Protein AF-W9BL61-F1 (afdb_mo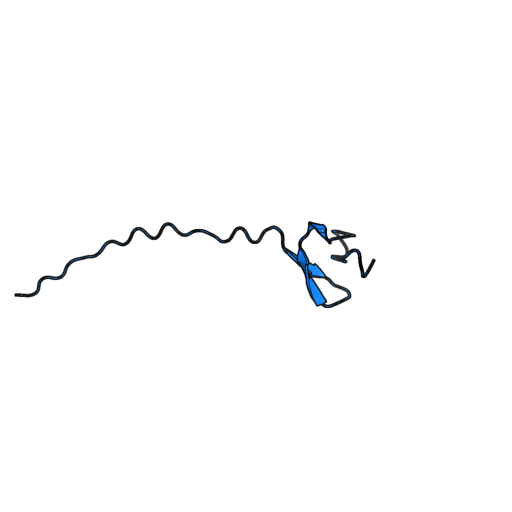nomer_lite)

Radius of gyration: 21.11 Å; chains: 1; bounding box: 63×28×27 Å

Structure (mmCIF, N/CA/C/O backbone):
data_AF-W9BL61-F1
#
_entry.id   AF-W9BL61-F1
#
loop_
_atom_site.group_PDB
_atom_site.id
_atom_site.type_symbol
_atom_site.label_atom_id
_atom_site.label_alt_id
_atom_site.label_comp_id
_atom_site.label_asym_id
_atom_site.label_entity_id
_atom_site.label_seq_id
_atom_site.pdbx_PDB_ins_code
_atom_site.Cartn_x
_atom_site.Cartn_y
_atom_site.Cartn_z
_atom_site.occupancy
_atom_site.B_iso_or_equiv
_atom_site.auth_seq_id
_atom_site.auth_comp_id
_atom_site.auth_asym_id
_atom_site.auth_atom_id
_atom_site.pdbx_PDB_model_num
ATOM 1 N N . MET A 1 1 ? 47.092 17.342 -22.717 1.00 46.09 1 MET A N 1
ATOM 2 C CA . MET A 1 1 ? 46.481 18.441 -21.942 1.00 46.09 1 MET A CA 1
ATOM 3 C C . MET A 1 1 ? 45.083 17.993 -21.565 1.00 46.09 1 MET A C 1
ATOM 5 O O . MET A 1 1 ? 44.204 17.977 -22.414 1.00 46.09 1 MET A O 1
ATOM 9 N N . THR A 1 2 ? 44.933 17.465 -20.354 1.00 53.91 2 THR A N 1
ATOM 10 C CA . THR A 1 2 ? 43.700 16.845 -19.858 1.00 53.91 2 THR A CA 1
ATOM 11 C C . THR A 1 2 ? 42.742 17.954 -19.434 1.00 53.91 2 THR A C 1
ATOM 13 O O . THR A 1 2 ? 42.975 18.612 -18.426 1.00 53.91 2 THR A O 1
ATOM 16 N N . HIS A 1 3 ? 41.710 18.213 -20.236 1.00 56.44 3 HIS A N 1
ATOM 17 C CA . HIS A 1 3 ? 40.632 19.131 -19.874 1.00 56.44 3 HIS A CA 1
ATOM 18 C C . HIS A 1 3 ? 39.532 18.303 -19.200 1.00 56.44 3 HIS A C 1
ATOM 20 O O . HIS A 1 3 ? 38.628 17.799 -19.861 1.00 56.44 3 HIS A O 1
ATOM 26 N N . ASP A 1 4 ? 39.663 18.092 -17.890 1.00 59.72 4 ASP A N 1
ATOM 27 C CA . ASP A 1 4 ? 38.609 17.487 -17.074 1.00 59.72 4 ASP A CA 1
ATOM 28 C C . ASP A 1 4 ? 37.579 18.574 -16.745 1.00 59.72 4 ASP A C 1
ATOM 30 O O . ASP A 1 4 ? 37.758 19.401 -15.850 1.00 59.72 4 ASP A O 1
ATOM 34 N N . LEU A 1 5 ? 36.531 18.652 -17.565 1.00 64.06 5 LEU A N 1
ATOM 35 C CA . LEU A 1 5 ? 35.396 19.525 -17.302 1.00 64.06 5 LEU A CA 1
ATOM 36 C C . LEU A 1 5 ? 34.497 18.827 -16.281 1.00 64.06 5 LEU A C 1
ATOM 38 O O . LEU A 1 5 ? 33.657 18.002 -16.640 1.00 64.06 5 LEU A O 1
ATOM 42 N N . ALA A 1 6 ? 34.664 19.182 -15.007 1.00 64.25 6 ALA A N 1
ATOM 43 C CA . ALA A 1 6 ? 33.771 18.780 -13.929 1.00 64.25 6 ALA A CA 1
ATOM 44 C C . ALA A 1 6 ? 32.353 19.325 -14.185 1.00 64.25 6 ALA A C 1
ATOM 46 O O . ALA A 1 6 ? 31.985 20.422 -13.760 1.00 64.25 6 ALA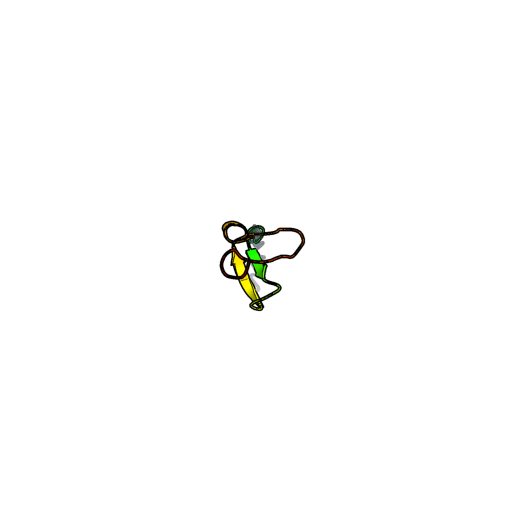 A O 1
ATOM 47 N N . ARG A 1 7 ? 31.533 18.552 -14.902 1.00 61.12 7 ARG A N 1
ATOM 48 C CA . ARG A 1 7 ? 30.111 18.829 -15.101 1.00 61.12 7 ARG A CA 1
ATOM 49 C C . ARG A 1 7 ? 29.372 18.525 -13.802 1.00 61.12 7 ARG A C 1
ATOM 51 O O . ARG A 1 7 ? 28.908 17.411 -13.586 1.00 61.12 7 ARG A O 1
ATOM 58 N N . ARG A 1 8 ? 29.257 19.528 -12.927 1.00 62.88 8 ARG A N 1
ATOM 59 C CA . ARG A 1 8 ? 28.270 19.513 -11.841 1.00 62.88 8 ARG A CA 1
ATOM 60 C C . ARG A 1 8 ? 26.882 19.550 -12.480 1.00 62.88 8 ARG A C 1
ATOM 62 O O . ARG A 1 8 ? 26.464 20.576 -13.003 1.00 62.88 8 ARG A O 1
ATOM 69 N N . GLY A 1 9 ? 26.227 18.396 -12.537 1.00 56.34 9 GLY A N 1
ATOM 70 C CA . GLY A 1 9 ? 24.817 18.297 -12.884 1.00 56.34 9 GLY A CA 1
ATOM 71 C C . GLY A 1 9 ? 23.993 18.479 -11.620 1.00 56.34 9 GLY A C 1
ATOM 72 O O . GLY A 1 9 ? 24.015 17.607 -10.757 1.00 56.34 9 GLY A O 1
ATOM 73 N N . ASP A 1 10 ? 23.279 19.594 -11.510 1.00 62.88 10 ASP A N 1
ATOM 74 C CA . ASP A 1 10 ? 22.232 19.751 -10.507 1.00 62.88 10 ASP A CA 1
ATOM 75 C C . ASP A 1 10 ? 21.060 18.850 -10.906 1.00 62.88 10 ASP A C 1
ATOM 77 O O . ASP A 1 10 ? 20.227 19.193 -11.747 1.00 62.88 10 ASP A O 1
ATOM 81 N N . THR A 1 11 ? 21.021 17.639 -10.355 1.00 63.53 11 THR A N 1
ATOM 82 C CA . THR A 1 11 ? 19.863 16.760 -10.497 1.00 63.53 11 THR A CA 1
ATOM 83 C C . THR A 1 11 ? 18.757 17.298 -9.597 1.00 63.53 11 THR A C 1
ATOM 85 O O . THR A 1 11 ? 18.688 16.956 -8.416 1.00 63.53 11 THR A O 1
ATOM 88 N N . VAL A 1 12 ? 17.883 18.148 -10.140 1.00 66.44 12 VAL A N 1
ATOM 89 C CA . VAL A 1 12 ? 16.560 18.371 -9.545 1.00 66.44 12 VAL A CA 1
ATOM 90 C C . VAL A 1 12 ? 15.819 17.041 -9.643 1.00 66.44 12 VAL A C 1
ATOM 92 O O . VAL A 1 12 ? 15.295 16.671 -10.692 1.00 66.44 12 VAL A O 1
ATOM 95 N N . GLY A 1 13 ? 15.868 16.273 -8.556 1.00 65.00 13 GLY A N 1
ATOM 96 C CA . GLY A 1 13 ? 15.146 15.020 -8.428 1.00 65.00 13 GLY A CA 1
ATOM 97 C C . GLY A 1 13 ? 13.658 15.316 -8.334 1.00 65.00 13 GLY A C 1
ATOM 98 O O . GLY A 1 13 ? 13.160 15.661 -7.266 1.00 65.00 13 GLY A O 1
ATOM 99 N N . LEU A 1 14 ? 12.944 15.193 -9.450 1.00 65.50 14 LEU A N 1
ATOM 100 C CA . LEU A 1 14 ? 11.493 15.069 -9.426 1.00 65.50 14 LEU A CA 1
ATOM 101 C C . LEU A 1 14 ? 11.175 13.727 -8.762 1.00 65.50 14 LEU A C 1
ATOM 103 O O . LEU A 1 14 ? 11.325 12.679 -9.389 1.00 65.50 14 LEU A O 1
ATOM 107 N N . LEU A 1 15 ? 10.777 13.747 -7.485 1.00 67.50 15 LEU A N 1
ATOM 108 C CA . LEU A 1 15 ? 10.117 12.586 -6.898 1.00 67.50 15 LEU A CA 1
ATOM 109 C C . LEU A 1 15 ? 8.801 12.407 -7.662 1.00 67.50 15 LEU A C 1
ATOM 111 O O . LEU A 1 15 ? 7.985 13.334 -7.654 1.00 67.50 15 LEU A O 1
ATOM 115 N N . PRO A 1 16 ? 8.569 11.263 -8.324 1.00 60.34 16 PRO A N 1
ATOM 116 C CA . PRO A 1 16 ? 7.252 10.985 -8.856 1.00 60.34 16 PRO A CA 1
ATOM 117 C C . PRO A 1 16 ? 6.303 10.948 -7.655 1.00 60.34 16 PRO A C 1
ATOM 119 O O . PRO A 1 16 ? 6.483 10.167 -6.720 1.00 60.34 16 PRO A O 1
ATOM 122 N N . TYR A 1 17 ? 5.338 11.864 -7.633 1.00 65.62 17 TYR A N 1
ATOM 123 C CA . TYR A 1 17 ? 4.322 11.954 -6.591 1.00 65.62 17 TYR A CA 1
ATOM 124 C C . TYR A 1 17 ? 3.328 10.799 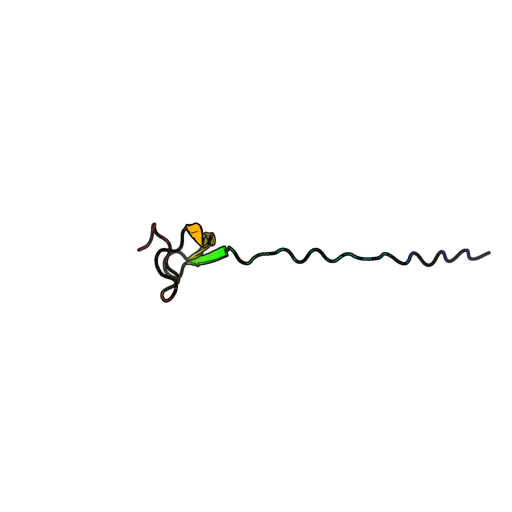-6.798 1.00 65.62 17 TYR A C 1
ATOM 126 O O . TYR A 1 17 ? 2.212 11.003 -7.248 1.00 65.62 17 TYR A O 1
ATOM 134 N N . GLN A 1 18 ? 3.763 9.557 -6.569 1.00 62.72 18 GLN A N 1
ATOM 135 C CA . GLN A 1 18 ? 2.947 8.340 -6.704 1.00 62.72 18 GLN A CA 1
ATOM 136 C C . GLN A 1 18 ? 2.102 8.139 -5.438 1.00 62.72 18 GLN A C 1
ATOM 138 O O . GLN A 1 18 ? 2.197 7.119 -4.763 1.00 62.72 18 GLN A O 1
ATOM 143 N N . PHE A 1 19 ? 1.345 9.162 -5.035 1.00 69.31 19 PHE A N 1
ATOM 144 C CA . PHE A 1 19 ? 0.512 9.103 -3.824 1.00 69.31 19 PHE A CA 1
ATOM 145 C C . PHE A 1 19 ? -0.930 8.701 -4.105 1.00 69.31 19 PHE A C 1
ATOM 147 O O . PHE A 1 19 ? -1.736 8.573 -3.178 1.00 69.31 19 PHE A O 1
ATOM 154 N N . ASP A 1 20 ? -1.273 8.541 -5.376 1.00 85.19 20 ASP A N 1
ATOM 155 C CA . ASP A 1 20 ? -2.647 8.393 -5.795 1.00 85.19 20 ASP A CA 1
ATOM 156 C C . ASP A 1 20 ? -2.994 6.992 -6.295 1.00 85.19 20 ASP A C 1
ATOM 158 O O . ASP A 1 20 ? -4.137 6.786 -6.668 1.00 85.19 20 ASP A O 1
ATOM 162 N N . GLU A 1 21 ? -2.096 6.011 -6.193 1.00 90.88 21 GLU A N 1
ATOM 163 C CA . GLU A 1 21 ? -2.330 4.617 -6.590 1.00 90.88 21 GLU A CA 1
ATOM 164 C C 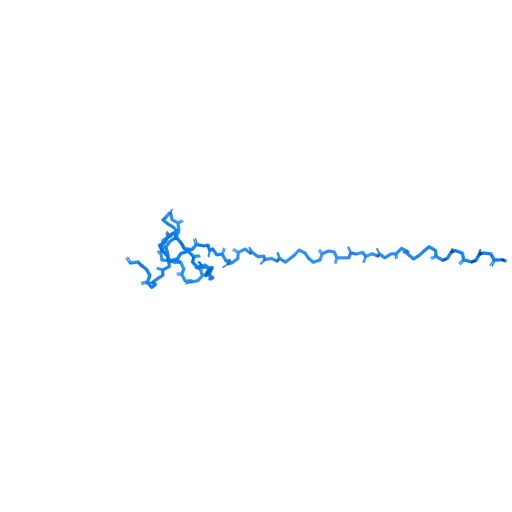. GLU A 1 21 ? -2.390 3.667 -5.381 1.00 90.88 21 GLU A C 1
ATOM 166 O O . GLU A 1 21 ? -1.778 3.901 -4.337 1.00 90.88 21 GLU A O 1
ATOM 171 N N . PHE A 1 22 ? -3.135 2.571 -5.514 1.00 92.88 22 PHE A N 1
ATOM 172 C CA . PHE A 1 22 ? -3.214 1.488 -4.538 1.00 92.88 22 PHE A CA 1
ATOM 173 C C . PHE A 1 22 ? -3.389 0.130 -5.226 1.00 92.88 22 PHE A C 1
ATOM 175 O O . PHE A 1 22 ? -3.881 0.046 -6.348 1.00 92.88 22 PHE A O 1
ATOM 182 N N . VAL A 1 23 ? -3.023 -0.948 -4.532 1.00 94.31 23 VAL A N 1
ATOM 183 C CA . VAL A 1 23 ? -3.286 -2.325 -4.977 1.00 94.31 23 VAL A CA 1
ATOM 184 C C . VAL A 1 23 ? -4.570 -2.820 -4.321 1.00 94.31 23 VAL A C 1
ATOM 186 O O . VAL A 1 23 ? -4.661 -2.829 -3.091 1.00 94.31 23 VAL A O 1
ATOM 189 N N . CYS A 1 24 ? -5.546 -3.243 -5.125 1.00 96.25 24 CYS A N 1
ATOM 190 C CA . CYS A 1 24 ? -6.790 -3.811 -4.613 1.00 96.25 24 CYS A CA 1
ATOM 191 C C . CYS A 1 24 ? -6.550 -5.199 -4.002 1.00 96.25 24 CYS A C 1
ATOM 193 O O . CYS A 1 24 ? -5.967 -6.074 -4.640 1.00 96.25 24 CYS A O 1
ATOM 195 N N . SER A 1 25 ? -7.049 -5.433 -2.790 1.00 95.88 25 SER A N 1
ATOM 196 C CA . SER A 1 25 ? -6.905 -6.710 -2.078 1.00 95.88 25 SER A CA 1
ATOM 197 C C . SER A 1 25 ? -7.715 -7.865 -2.687 1.00 95.88 25 SER A C 1
ATOM 199 O O . SER A 1 25 ? -7.389 -9.024 -2.440 1.00 95.88 25 SER A O 1
ATOM 201 N N . ARG A 1 26 ? -8.746 -7.573 -3.499 1.00 95.75 26 ARG A N 1
ATOM 202 C CA . ARG A 1 26 ? -9.610 -8.576 -4.156 1.00 95.75 26 ARG A CA 1
ATOM 203 C C . ARG A 1 26 ? -9.114 -8.988 -5.546 1.00 95.75 26 ARG A C 1
ATOM 205 O O . ARG A 1 26 ? -8.978 -10.179 -5.802 1.00 95.75 26 ARG A O 1
ATOM 212 N N . CYS A 1 27 ? -8.842 -8.033 -6.439 1.00 96.56 27 CYS A N 1
ATOM 213 C CA . CYS A 1 27 ? -8.419 -8.321 -7.820 1.00 96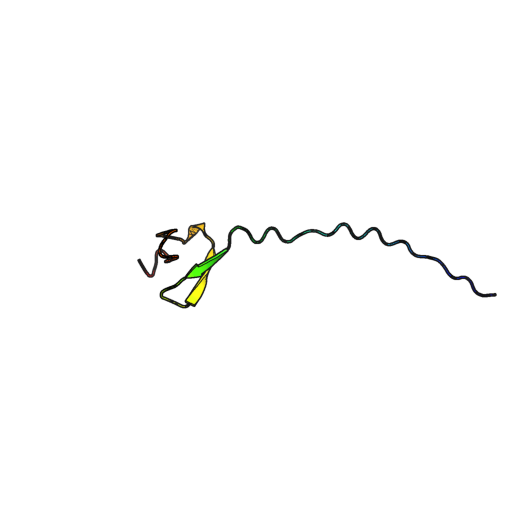.56 27 CYS A CA 1
ATOM 214 C C . CYS A 1 27 ? -6.902 -8.245 -8.048 1.00 96.56 27 CYS A C 1
ATOM 216 O O . CYS A 1 27 ? -6.439 -8.623 -9.121 1.00 96.56 27 CYS A O 1
ATOM 218 N N . LEU A 1 28 ? -6.129 -7.771 -7.062 1.00 95.62 28 LEU A N 1
ATOM 219 C CA . LEU A 1 28 ? -4.665 -7.642 -7.113 1.00 95.62 28 LEU A CA 1
ATOM 220 C C . LEU A 1 28 ? -4.137 -6.709 -8.220 1.00 95.62 28 LEU A C 1
ATOM 222 O O . LEU A 1 28 ? -2.949 -6.736 -8.537 1.00 95.62 28 LEU A O 1
ATOM 226 N N . LEU A 1 29 ? -5.000 -5.862 -8.789 1.00 95.50 29 LEU A N 1
ATOM 227 C CA . LEU A 1 29 ? -4.625 -4.839 -9.765 1.00 95.50 29 LEU A CA 1
ATOM 228 C C . LEU A 1 29 ? -4.299 -3.507 -9.082 1.00 95.50 29 LEU A C 1
ATOM 230 O O . LEU A 1 29 ? -4.817 -3.196 -8.004 1.00 95.50 29 LEU A O 1
ATOM 234 N N . VAL A 1 30 ? -3.450 -2.713 -9.740 1.00 93.94 30 VAL A N 1
ATOM 235 C CA . VAL A 1 30 ? -3.180 -1.324 -9.356 1.00 93.94 30 VAL A CA 1
ATOM 236 C C . VAL A 1 30 ? -4.315 -0.443 -9.868 1.00 93.94 30 VAL A C 1
ATOM 238 O O . VAL A 1 30 ? -4.665 -0.477 -11.048 1.00 93.94 30 VAL A O 1
ATOM 241 N N . HIS A 1 31 ? -4.881 0.354 -8.973 1.00 92.88 31 HIS A N 1
ATOM 242 C CA . HIS A 1 31 ? -5.911 1.333 -9.273 1.00 92.88 31 HIS A CA 1
ATOM 243 C C . HIS A 1 31 ? -5.546 2.683 -8.672 1.00 92.88 31 HIS A C 1
ATOM 245 O O . HIS A 1 31 ? -4.877 2.766 -7.647 1.00 92.88 31 HIS A O 1
ATOM 251 N N . HIS A 1 32 ? -6.051 3.755 -9.267 1.00 92.19 32 HIS A N 1
ATOM 252 C CA . HIS A 1 32 ? -6.001 5.066 -8.640 1.00 92.19 32 HIS A CA 1
ATOM 253 C C . HIS A 1 32 ? -6.914 5.066 -7.396 1.00 92.19 32 HIS A C 1
ATOM 255 O O . HIS A 1 32 ? -8.000 4.501 -7.443 1.00 92.19 32 HIS A O 1
ATOM 261 N N . ARG A 1 33 ? -6.526 5.718 -6.296 1.00 89.38 33 ARG A N 1
ATOM 262 C CA . ARG A 1 33 ? -7.306 5.986 -5.072 1.00 89.38 33 ARG A CA 1
ATOM 263 C C . ARG A 1 33 ? -8.701 6.549 -5.343 1.00 89.38 33 ARG A C 1
ATOM 265 O O . ARG A 1 33 ? -9.595 6.291 -4.552 1.00 89.38 33 ARG A O 1
ATOM 272 N N . HIS A 1 34 ? -8.925 7.232 -6.469 1.00 91.12 34 HIS A N 1
ATOM 273 C CA . HIS A 1 34 ? -10.276 7.605 -6.912 1.00 91.12 34 HIS A CA 1
ATOM 274 C C . HIS A 1 34 ? -11.200 6.404 -7.135 1.00 91.12 34 HIS A C 1
ATOM 276 O O . HIS A 1 34 ? -12.410 6.557 -7.057 1.00 91.12 34 HIS A O 1
ATOM 282 N N . ASN A 1 35 ? -10.643 5.223 -7.400 1.00 92.31 35 ASN A N 1
ATOM 283 C CA . ASN A 1 35 ? -11.376 3.977 -7.573 1.00 92.31 35 ASN A CA 1
ATOM 284 C C . ASN A 1 35 ? -11.438 3.148 -6.281 1.00 92.31 35 ASN A C 1
ATOM 286 O O . ASN A 1 35 ? -11.882 2.003 -6.334 1.00 92.31 35 ASN A O 1
ATOM 290 N N . MET A 1 36 ? -10.955 3.673 -5.150 1.00 93.75 36 MET A N 1
ATOM 291 C CA . MET A 1 36 ? -10.993 2.999 -3.854 1.00 93.75 36 MET A CA 1
ATOM 292 C C . MET A 1 36 ? -12.385 3.150 -3.238 1.00 93.75 36 MET A C 1
ATOM 294 O O . MET A 1 36 ? -12.849 4.264 -3.015 1.00 93.75 36 MET A O 1
ATOM 298 N N . ALA A 1 37 ? -13.039 2.022 -2.974 1.00 96.19 37 ALA A N 1
ATOM 299 C CA . ALA A 1 37 ? -14.340 1.976 -2.313 1.00 96.19 37 ALA A CA 1
ATOM 300 C C . ALA A 1 37 ? -14.207 1.982 -0.787 1.00 96.19 37 ALA A C 1
ATOM 302 O O . ALA A 1 37 ? -15.050 2.548 -0.099 1.00 96.19 37 ALA A O 1
ATOM 303 N N . ASP A 1 38 ? -13.147 1.352 -0.276 1.00 92.69 38 ASP A N 1
ATOM 304 C CA . ASP A 1 38 ? -12.886 1.214 1.153 1.00 92.69 38 ASP A CA 1
ATOM 305 C C . ASP A 1 38 ? -11.375 1.316 1.421 1.00 92.69 38 ASP A C 1
ATOM 307 O O . ASP A 1 38 ? -10.586 0.546 0.854 1.00 92.69 38 ASP A O 1
ATOM 311 N N . GLU A 1 39 ? -10.968 2.299 2.237 1.00 90.12 39 GLU A N 1
ATOM 312 C CA . GLU A 1 39 ? -9.551 2.546 2.552 1.00 90.12 39 GLU A CA 1
ATOM 313 C C . GLU A 1 39 ? -8.970 1.488 3.507 1.00 90.12 39 GLU A C 1
ATOM 315 O O . GLU A 1 39 ? -7.787 1.152 3.388 1.00 90.12 39 GLU A O 1
ATOM 320 N N . ASP A 1 40 ? -9.787 0.910 4.395 1.00 92.69 40 ASP A N 1
ATOM 321 C CA . ASP A 1 40 ? -9.354 -0.090 5.378 1.00 92.69 40 ASP A CA 1
ATOM 322 C C . ASP A 1 40 ? -9.124 -1.459 4.722 1.00 92.69 40 ASP A C 1
ATOM 324 O O . ASP A 1 40 ? -8.088 -2.102 4.909 1.00 92.69 40 ASP A O 1
ATOM 328 N N . ALA A 1 41 ? -10.064 -1.895 3.888 1.00 93.25 41 ALA A N 1
ATOM 329 C CA . ALA A 1 41 ? -10.004 -3.149 3.151 1.00 93.25 41 ALA A CA 1
ATOM 330 C C . ALA A 1 41 ? -9.141 -3.054 1.881 1.00 93.25 41 ALA A C 1
ATOM 332 O O . ALA A 1 41 ? -8.807 -4.089 1.292 1.00 93.25 41 ALA A O 1
ATOM 333 N N . ARG A 1 42 ? -8.779 -1.837 1.446 1.00 93.56 42 ARG A N 1
ATOM 334 C CA . ARG A 1 42 ? -8.090 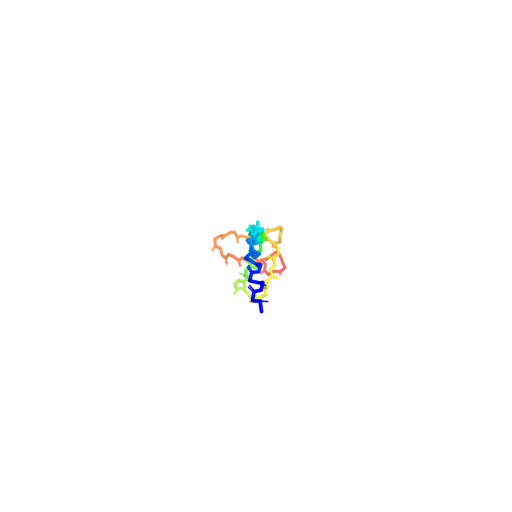-1.552 0.173 1.00 93.56 42 ARG A CA 1
ATOM 335 C C . ARG A 1 42 ? -8.783 -2.237 -1.003 1.00 93.56 42 ARG A C 1
ATOM 337 O O . ARG A 1 42 ? -8.162 -2.989 -1.753 1.00 93.56 42 ARG A O 1
ATOM 344 N N . VAL A 1 43 ? -10.085 -2.012 -1.143 1.00 96.31 43 VAL A N 1
ATOM 345 C CA . VAL A 1 43 ? -10.919 -2.613 -2.198 1.00 96.31 43 VAL A CA 1
ATOM 346 C C . VAL A 1 43 ? -11.330 -1.544 -3.211 1.00 96.31 43 VAL A C 1
ATOM 348 O O . VAL A 1 43 ? -11.614 -0.410 -2.829 1.00 96.31 43 VAL A O 1
ATOM 351 N N . CYS A 1 44 ? -11.352 -1.880 -4.506 1.00 96.56 44 CYS A N 1
ATOM 352 C CA . CYS A 1 44 ? -11.847 -0.983 -5.555 1.00 96.56 44 CYS A CA 1
ATOM 353 C C . CYS A 1 44 ? -13.374 -1.073 -5.746 1.00 96.56 44 CYS A C 1
ATOM 355 O O . CYS A 1 44 ? -13.965 -2.089 -5.398 1.00 96.56 44 CYS A O 1
ATOM 357 N N . PHE A 1 45 ? -14.007 -0.051 -6.338 1.00 95.44 45 PHE A N 1
ATOM 358 C CA . PHE A 1 45 ? -15.467 -0.012 -6.584 1.00 95.44 45 PHE A CA 1
ATOM 359 C C . PHE A 1 45 ? -16.021 -1.176 -7.407 1.00 95.44 45 PHE A C 1
ATOM 361 O O . PHE A 1 45 ? -17.173 -1.549 -7.236 1.00 95.44 45 PHE A O 1
ATOM 368 N N . ASP A 1 46 ? -15.221 -1.748 -8.303 1.00 94.94 46 ASP A N 1
ATOM 369 C CA . ASP A 1 46 ? -15.649 -2.907 -9.092 1.00 94.94 46 ASP A CA 1
ATOM 370 C C . ASP A 1 46 ? -15.704 -4.182 -8.236 1.00 94.94 46 ASP A C 1
ATOM 372 O O . ASP A 1 46 ? -16.514 -5.077 -8.453 1.00 94.94 46 ASP A O 1
ATOM 376 N N . CYS A 1 47 ? -14.842 -4.247 -7.220 1.00 94.38 47 CYS A N 1
ATOM 377 C CA . CYS A 1 47 ? -14.735 -5.388 -6.333 1.00 94.38 47 CYS A CA 1
ATOM 378 C C . CYS A 1 47 ? -15.578 -5.262 -5.066 1.00 94.38 47 CYS A C 1
ATOM 380 O O . CYS A 1 47 ? -15.672 -6.284 -4.394 1.00 94.38 47 CYS A O 1
ATOM 382 N N . SER A 1 48 ? -16.080 -4.073 -4.689 1.00 86.19 48 SER A N 1
ATOM 383 C CA . SER A 1 48 ? -16.810 -3.800 -3.432 1.00 86.19 48 SER A CA 1
ATOM 384 C C . SER A 1 48 ? -18.116 -4.573 -3.342 1.00 86.19 48 SER A C 1
ATOM 386 O O . SER A 1 48 ? -18.235 -5.346 -2.361 1.00 86.19 48 SER A O 1
#

Sequence (48 aa):
MTHDLARRGDTVGLLPYQFDEFVCSRCLLVHHRHNMADEDARVCFDCS

pLDDT: mean 80.84, std 15.95, range [46.09, 96.56]

Secondary structure (DSSP, 8-state):
-------------------SEEE-TTT--EEEGGGEEETTTTEETTT-

InterPro domains:
  IPR025242 Protein of unknown function DUF4193 [PF13834] (4-47)

Foldseek 3Di:
DDDPDPPPDPPPDPDPPPVQWDQAPQPRDIDGVVQQPDPVNNHGPVGD

Organism: Mycolicibacterium cosmeticum (NCBI:txid258533)